Protein AF-A0A660QIY8-F1 (afdb_monomer_lite)

Foldseek 3Di:
DDPVVVVVVVVVVVVVVVVVVVLVVVPPDPCCVPVVVVPDDPVNVVVVVVVVD

Sequence (53 aa):
MTLIDYLVIAGFMVWMLVIGWIFSRRVKSSSDMFAAGGQSPWWVSGLS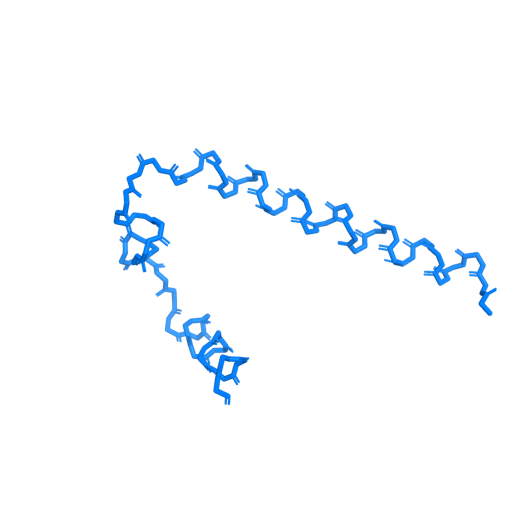GFMTI

Secondary structure (DSSP, 8-state):
--HHHHHHHHHHHHHHHHHHHHHHTT--SHHHHHHGGG---HHHHHHHHHHH-

pLDDT: mean 86.36, std 8.82, range [67.44, 97.75]

Radius of gyration: 15.09 Å; chains: 1; bounding box: 28×19×39 Å

Structure (mmCIF, N/CA/C/O backbone):
data_AF-A0A660QIY8-F1
#
_entry.id   AF-A0A660QIY8-F1
#
loop_
_atom_site.group_PDB
_atom_site.id
_atom_site.type_symbol
_atom_site.label_atom_id
_atom_site.label_alt_id
_atom_site.label_comp_id
_atom_site.label_asym_id
_atom_site.label_entity_id
_atom_site.label_seq_id
_atom_site.pdbx_PDB_ins_code
_atom_site.Cartn_x
_atom_site.Cartn_y
_atom_site.Cartn_z
_atom_site.occupancy
_atom_site.B_iso_or_equiv
_atom_site.auth_seq_id
_atom_site.auth_comp_id
_atom_site.auth_asym_id
_atom_site.auth_atom_id
_atom_site.pdbx_PDB_model_num
ATOM 1 N N . MET A 1 1 ? 15.961 1.334 -20.848 1.00 68.81 1 MET A N 1
ATOM 2 C CA . MET A 1 1 ? 14.600 1.547 -20.329 1.00 68.81 1 MET A CA 1
ATOM 3 C C . MET A 1 1 ? 13.668 1.588 -21.519 1.00 68.81 1 MET A C 1
ATOM 5 O O . MET A 1 1 ? 13.791 2.467 -22.361 1.00 68.81 1 MET A O 1
ATOM 9 N N . THR A 1 2 ? 12.850 0.561 -21.656 1.00 95.19 2 THR A N 1
ATOM 10 C CA . THR A 1 2 ? 11.880 0.354 -22.726 1.00 95.19 2 THR A CA 1
ATOM 11 C C . THR A 1 2 ? 10.523 0.934 -22.322 1.00 95.19 2 THR A C 1
ATOM 13 O O . THR A 1 2 ? 10.271 1.186 -21.145 1.00 95.19 2 THR A O 1
ATOM 16 N N . LEU A 1 3 ? 9.617 1.121 -23.285 1.00 95.25 3 LEU A N 1
ATOM 17 C CA . LEU A 1 3 ? 8.228 1.521 -23.009 1.00 95.25 3 LEU A CA 1
ATOM 18 C C . LEU A 1 3 ? 7.540 0.574 -22.005 1.00 95.25 3 LEU A C 1
ATOM 20 O O . LEU A 1 3 ? 6.731 1.012 -21.190 1.00 95.25 3 LEU A O 1
ATOM 24 N N . ILE A 1 4 ? 7.897 -0.711 -22.040 1.00 96.56 4 ILE A N 1
ATOM 25 C CA . ILE A 1 4 ? 7.368 -1.734 -21.135 1.00 96.56 4 ILE A CA 1
ATOM 26 C C . ILE A 1 4 ? 7.778 -1.438 -19.688 1.00 96.56 4 ILE A C 1
ATOM 28 O O . ILE A 1 4 ? 6.933 -1.517 -18.802 1.00 96.56 4 ILE A O 1
ATOM 32 N N . ASP A 1 5 ? 9.022 -1.015 -19.450 1.00 95.62 5 ASP A N 1
ATOM 33 C CA . ASP A 1 5 ? 9.504 -0.685 -18.102 1.00 95.62 5 ASP A CA 1
ATOM 34 C C . ASP A 1 5 ? 8.675 0.451 -17.478 1.00 95.62 5 ASP A C 1
ATOM 36 O O . ASP A 1 5 ? 8.248 0.368 -16.326 1.00 95.62 5 ASP A O 1
ATOM 40 N N . TYR A 1 6 ? 8.366 1.489 -18.261 1.00 96.00 6 TYR A N 1
ATOM 41 C CA . TYR A 1 6 ? 7.524 2.598 -17.805 1.00 96.00 6 TYR A CA 1
ATOM 42 C C . TYR A 1 6 ? 6.078 2.1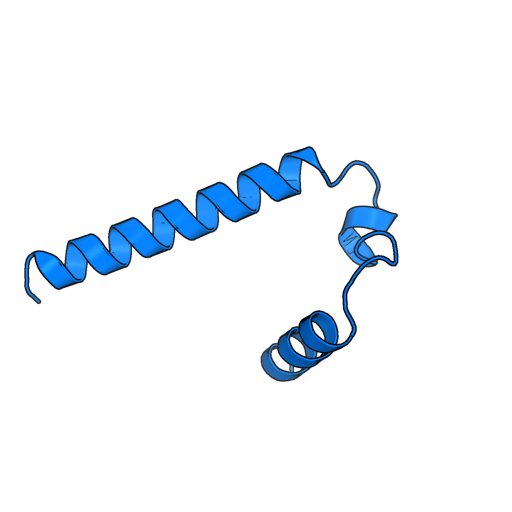74 -17.533 1.00 96.00 6 TYR A C 1
ATOM 44 O O . TYR A 1 6 ? 5.487 2.629 -16.555 1.00 96.00 6 TYR A O 1
ATOM 52 N N . LEU A 1 7 ? 5.511 1.286 -18.356 1.00 97.25 7 LEU A N 1
ATOM 53 C CA . LEU A 1 7 ? 4.168 0.743 -18.130 1.00 97.25 7 LEU A CA 1
ATOM 54 C C . LEU A 1 7 ? 4.099 -0.097 -16.852 1.00 97.25 7 LEU A C 1
ATOM 56 O O . LEU A 1 7 ? 3.122 0.010 -16.113 1.00 97.25 7 LEU A O 1
ATOM 60 N N . VAL A 1 8 ? 5.135 -0.888 -16.561 1.00 96.81 8 VAL A N 1
ATOM 61 C CA . VAL A 1 8 ? 5.217 -1.678 -15.323 1.00 96.81 8 VAL A CA 1
ATOM 62 C C . VAL A 1 8 ? 5.251 -0.759 -14.102 1.00 96.81 8 VAL A C 1
ATOM 64 O O . VAL A 1 8 ? 4.487 -0.968 -13.160 1.00 96.81 8 VAL A O 1
ATOM 67 N N . ILE A 1 9 ? 6.071 0.296 -14.132 1.00 96.81 9 ILE A N 1
ATOM 68 C CA . ILE A 1 9 ? 6.158 1.272 -13.035 1.00 96.81 9 ILE A CA 1
ATOM 69 C C . ILE A 1 9 ? 4.825 2.008 -12.850 1.00 96.81 9 ILE A C 1
ATOM 71 O O . ILE A 1 9 ? 4.322 2.108 -11.730 1.00 96.81 9 ILE A O 1
ATOM 75 N N . ALA A 1 10 ? 4.228 2.494 -13.941 1.00 97.19 10 ALA A N 1
ATOM 76 C CA . ALA A 1 10 ? 2.942 3.182 -13.894 1.00 97.19 10 ALA A CA 1
ATOM 77 C C . ALA A 1 10 ? 1.836 2.264 -13.350 1.00 97.19 10 ALA A C 1
ATOM 79 O O . ALA A 1 10 ? 1.070 2.671 -12.477 1.00 97.19 10 ALA A O 1
ATOM 80 N N . GLY A 1 11 ? 1.796 1.008 -13.804 1.00 97.69 11 GLY A N 1
ATOM 81 C CA . GLY A 1 11 ? 0.870 -0.006 -13.307 1.00 97.69 11 GLY A CA 1
ATOM 82 C C . GLY A 1 11 ? 1.043 -0.265 -11.812 1.00 97.69 11 GLY A C 1
ATOM 83 O O . GLY A 1 11 ? 0.058 -0.276 -11.076 1.00 97.69 11 GLY A O 1
ATOM 84 N N . PHE A 1 12 ? 2.285 -0.390 -11.339 1.00 97.00 12 PHE A N 1
ATOM 85 C CA . PHE A 1 12 ? 2.585 -0.568 -9.920 1.00 97.00 12 PHE A CA 1
ATOM 86 C C . PHE A 1 12 ? 2.114 0.622 -9.070 1.00 97.00 12 PHE A C 1
ATOM 88 O O . PHE A 1 12 ? 1.458 0.426 -8.046 1.00 97.00 12 PHE A O 1
ATOM 95 N N . MET A 1 13 ? 2.374 1.860 -9.508 1.00 97.31 13 MET A N 1
ATOM 96 C CA . MET A 1 13 ? 1.912 3.061 -8.800 1.00 97.31 13 MET A CA 1
ATOM 97 C C . MET A 1 13 ? 0.386 3.135 -8.726 1.00 97.31 13 MET A C 1
ATOM 99 O O . MET A 1 13 ? -0.166 3.366 -7.649 1.00 97.31 13 MET A O 1
ATOM 103 N N . VAL A 1 14 ? -0.303 2.907 -9.847 1.00 97.75 14 VAL A N 1
ATOM 104 C CA . VAL A 1 14 ? -1.773 2.886 -9.880 1.00 97.75 14 VAL A CA 1
ATOM 105 C C . VAL A 1 14 ? -2.307 1.808 -8.940 1.00 97.75 14 VAL A C 1
ATOM 107 O O . VAL A 1 14 ? -3.232 2.069 -8.173 1.00 97.75 14 VAL A O 1
ATOM 110 N N . TRP A 1 15 ? -1.698 0.623 -8.939 1.00 97.00 15 TRP A N 1
ATOM 111 C CA . TRP A 1 15 ? -2.112 -0.477 -8.075 1.00 97.00 15 TRP A CA 1
ATOM 112 C C . TRP A 1 15 ? -1.980 -0.139 -6.586 1.00 97.00 15 TRP A C 1
ATOM 114 O O . TRP A 1 15 ? -2.921 -0.358 -5.821 1.00 97.00 15 TRP A O 1
ATOM 124 N N . MET A 1 16 ? -0.864 0.473 -6.176 1.00 96.00 16 MET A N 1
ATOM 125 C CA . MET A 1 16 ? -0.683 0.938 -4.796 1.00 96.00 16 MET A CA 1
ATOM 126 C C . MET A 1 16 ? -1.748 1.963 -4.385 1.00 96.00 16 MET A C 1
ATOM 128 O O . MET A 1 16 ? -2.308 1.864 -3.292 1.00 96.00 16 MET A O 1
ATOM 132 N N . LEU A 1 17 ? -2.071 2.919 -5.263 1.00 95.94 17 LEU A N 1
ATOM 133 C CA . LEU A 1 17 ? -3.097 3.931 -4.996 1.00 95.94 17 LEU A CA 1
ATOM 134 C C . LEU A 1 17 ? -4.493 3.314 -4.857 1.00 95.94 17 LEU A C 1
ATOM 136 O O . LEU A 1 17 ? -5.241 3.686 -3.953 1.00 95.94 17 LEU A O 1
ATOM 140 N N . VAL A 1 18 ? -4.835 2.347 -5.711 1.00 96.62 18 VAL A N 1
ATOM 141 C CA . VAL A 1 18 ? -6.115 1.627 -5.645 1.00 96.62 18 VAL A CA 1
ATOM 142 C C . VAL A 1 18 ? -6.250 0.885 -4.318 1.00 96.62 18 VAL A C 1
ATOM 144 O O . VAL A 1 18 ? -7.280 1.007 -3.654 1.00 96.62 18 VAL A O 1
ATOM 147 N N . ILE A 1 19 ? -5.207 0.166 -3.894 1.00 93.50 19 ILE A N 1
ATOM 148 C CA . ILE A 1 19 ? -5.194 -0.536 -2.605 1.00 93.50 19 ILE A CA 1
ATOM 149 C C . ILE A 1 19 ? -5.385 0.465 -1.461 1.00 93.50 19 ILE A C 1
ATOM 151 O O . ILE A 1 19 ? -6.296 0.297 -0.647 1.00 93.50 19 ILE A O 1
ATOM 155 N N . GLY A 1 20 ? -4.593 1.541 -1.430 1.00 90.75 20 GLY A N 1
ATOM 156 C CA . GLY A 1 20 ? -4.700 2.582 -0.406 1.00 90.75 20 GLY A CA 1
ATOM 157 C C . GLY A 1 20 ? -6.096 3.206 -0.334 1.00 90.75 20 GLY A C 1
ATOM 158 O O . GLY A 1 20 ? -6.650 3.365 0.752 1.00 90.75 20 GLY A O 1
ATOM 159 N N . TRP A 1 21 ? -6.718 3.483 -1.481 1.00 93.38 21 TRP A N 1
ATOM 160 C CA . TRP A 1 21 ? -8.069 4.041 -1.546 1.00 93.38 21 TRP A CA 1
ATOM 161 C C . TRP A 1 21 ? -9.148 3.074 -1.042 1.00 93.38 21 TRP A C 1
ATOM 163 O O . TRP A 1 21 ? -10.058 3.479 -0.313 1.00 93.38 21 TRP A O 1
ATOM 173 N N . ILE A 1 22 ? -9.040 1.785 -1.378 1.00 91.00 22 ILE A N 1
ATOM 174 C CA . ILE A 1 22 ? -9.950 0.748 -0.874 1.00 91.00 22 ILE A CA 1
ATOM 175 C C . ILE A 1 22 ? -9.859 0.656 0.654 1.00 91.00 22 ILE A C 1
ATOM 177 O O . ILE A 1 22 ? -10.892 0.634 1.327 1.00 91.00 22 ILE A O 1
ATOM 181 N N . PHE A 1 23 ? -8.646 0.618 1.210 1.00 86.56 23 PHE A N 1
ATOM 182 C CA . PHE A 1 23 ? -8.447 0.537 2.659 1.00 86.56 23 PHE A CA 1
ATOM 183 C C . PHE A 1 23 ? -8.837 1.832 3.376 1.00 86.56 23 PHE A C 1
ATOM 185 O O . PHE A 1 23 ? -9.460 1.762 4.432 1.00 86.56 23 PHE A O 1
ATOM 192 N N . SER A 1 24 ? -8.606 3.000 2.774 1.00 85.69 24 SER A N 1
ATOM 193 C CA . SER A 1 24 ? -9.056 4.293 3.307 1.00 85.69 24 SER A CA 1
ATOM 194 C C . SER A 1 24 ? -10.571 4.338 3.539 1.00 85.69 24 SER A C 1
ATOM 196 O O . SER A 1 24 ? -11.028 4.921 4.516 1.00 85.69 24 SER A O 1
ATOM 198 N N . ARG A 1 25 ? -11.364 3.662 2.698 1.00 85.00 25 ARG A N 1
ATOM 199 C CA . ARG A 1 25 ? -12.821 3.542 2.889 1.00 85.00 25 ARG A CA 1
ATOM 200 C C . ARG A 1 25 ? -13.227 2.561 3.996 1.00 85.00 25 ARG A C 1
ATOM 202 O O . ARG A 1 25 ? -14.368 2.608 4.456 1.00 85.00 25 ARG A O 1
ATOM 209 N N . ARG A 1 26 ? -12.335 1.645 4.382 1.00 81.94 26 ARG A N 1
ATOM 210 C CA . ARG A 1 26 ? -12.584 0.606 5.395 1.00 81.94 26 ARG A CA 1
ATOM 211 C C . ARG A 1 26 ? -12.106 1.003 6.789 1.00 81.94 26 ARG A C 1
ATOM 213 O O . ARG A 1 26 ? -12.721 0.574 7.756 1.00 81.94 26 ARG A O 1
ATOM 220 N N . VAL A 1 27 ? -11.064 1.824 6.892 1.00 82.44 27 VAL A N 1
ATOM 221 C CA . VAL A 1 27 ? -10.547 2.336 8.168 1.00 82.44 27 VAL A CA 1
ATOM 222 C C . VAL A 1 27 ? -11.478 3.437 8.678 1.00 82.44 27 VAL A C 1
ATOM 224 O O . VAL A 1 27 ? -11.486 4.541 8.138 1.00 82.44 27 VAL A O 1
ATOM 227 N N . LYS A 1 28 ? -12.291 3.138 9.699 1.00 80.50 28 LYS A N 1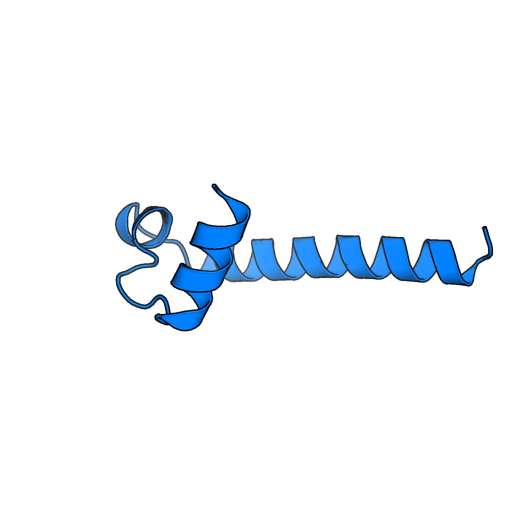
ATOM 228 C CA . LYS A 1 28 ? -13.227 4.107 10.306 1.00 80.50 28 LYS A CA 1
ATOM 229 C C . LYS A 1 28 ? -12.862 4.478 11.742 1.00 80.50 28 LYS A C 1
ATOM 231 O O . LYS A 1 28 ? -13.300 5.518 12.223 1.00 80.50 28 LYS A O 1
ATOM 236 N N . SER A 1 29 ? -12.071 3.645 12.416 1.00 81.31 29 SER A N 1
ATOM 237 C CA . SER A 1 29 ? -11.631 3.838 13.799 1.00 81.31 29 SER A CA 1
ATOM 238 C C . SER A 1 29 ? -10.109 3.766 13.922 1.00 81.31 29 SER A C 1
ATOM 240 O O . SER A 1 29 ? -9.438 3.092 13.140 1.00 81.31 29 SER A O 1
ATOM 242 N N . SER A 1 30 ? -9.556 4.389 14.965 1.00 74.62 30 SER A N 1
ATOM 243 C CA . SER A 1 30 ? -8.141 4.251 15.332 1.00 74.62 30 SER A CA 1
ATOM 244 C C . SER A 1 30 ? -7.748 2.786 15.566 1.00 74.62 30 SER A C 1
ATOM 246 O O . SER A 1 30 ? -6.627 2.394 15.260 1.00 74.62 30 SER A O 1
ATOM 248 N N . SER A 1 31 ? -8.672 1.944 16.045 1.00 73.50 31 SER A N 1
ATOM 249 C CA . SER A 1 31 ? -8.423 0.502 16.192 1.00 73.50 31 SER A CA 1
ATOM 250 C C . SER A 1 31 ? -8.235 -0.202 14.839 1.00 73.50 31 SER A C 1
ATOM 252 O O . SER A 1 31 ? -7.368 -1.066 14.714 1.00 73.50 31 SER A O 1
ATOM 254 N N . ASP A 1 32 ? -8.962 0.215 13.800 1.00 77.12 32 ASP A N 1
ATOM 255 C CA . ASP A 1 32 ? -8.788 -0.314 12.441 1.00 77.12 32 ASP A CA 1
ATOM 256 C C . ASP A 1 32 ? -7.449 0.126 11.843 1.00 77.12 32 ASP A C 1
ATOM 258 O O . ASP A 1 32 ? -6.811 -0.632 11.119 1.00 77.12 32 ASP A O 1
ATOM 262 N N . MET A 1 33 ? -7.009 1.343 12.174 1.00 78.94 33 MET A N 1
ATOM 263 C CA . MET A 1 33 ? -5.754 1.906 11.683 1.00 78.94 33 MET A CA 1
ATOM 264 C C . MET A 1 33 ? -4.523 1.257 12.330 1.00 78.94 33 MET A C 1
ATOM 266 O O . MET A 1 33 ? -3.561 0.962 11.628 1.00 78.94 33 MET A O 1
ATOM 270 N N . PHE A 1 34 ? -4.543 1.028 13.649 1.00 75.19 34 PHE A N 1
ATOM 271 C CA . PHE A 1 34 ? -3.370 0.546 14.394 1.00 75.19 34 PHE A CA 1
ATOM 272 C C . PHE A 1 34 ? -3.359 -0.964 14.644 1.00 75.19 34 PHE A C 1
ATOM 274 O O . PHE A 1 34 ? -2.290 -1.562 14.692 1.00 75.19 34 PHE A O 1
ATOM 281 N N . ALA A 1 35 ? -4.526 -1.591 14.799 1.00 75.25 35 ALA A N 1
ATOM 282 C CA . ALA A 1 35 ? -4.636 -3.024 15.077 1.00 75.25 35 ALA A CA 1
ATOM 283 C C . ALA A 1 35 ? -5.216 -3.819 13.897 1.00 75.25 35 ALA A C 1
ATOM 285 O O . ALA A 1 35 ? -5.542 -4.995 14.066 1.00 75.25 35 ALA A O 1
ATOM 286 N N . ALA A 1 36 ? -5.413 -3.191 12.728 1.00 77.75 36 ALA A N 1
ATOM 287 C CA . ALA A 1 36 ? -6.165 -3.771 11.608 1.00 77.75 36 ALA A CA 1
ATOM 288 C C . ALA A 1 36 ? -7.547 -4.317 12.040 1.00 77.75 36 ALA A C 1
ATOM 290 O O . ALA A 1 36 ? -8.039 -5.303 11.488 1.00 77.75 36 ALA A O 1
ATOM 291 N N . GLY A 1 37 ? -8.137 -3.736 13.097 1.00 71.44 37 GLY A N 1
ATOM 292 C CA . GLY A 1 37 ? -9.393 -4.194 13.697 1.00 71.44 37 GLY A CA 1
ATOM 293 C C . GLY A 1 37 ? -9.327 -5.604 14.302 1.00 71.44 37 GLY A C 1
ATOM 294 O O . GLY A 1 37 ? -10.355 -6.264 14.423 1.00 71.44 37 GLY A O 1
ATOM 295 N N . GLY A 1 38 ? -8.129 -6.110 14.623 1.00 74.00 38 GLY A N 1
ATOM 296 C CA . GLY A 1 38 ? -7.915 -7.482 15.094 1.00 74.00 38 GLY A CA 1
ATOM 297 C C . GLY A 1 38 ? -8.077 -8.556 14.011 1.00 74.00 38 GLY A C 1
ATOM 298 O O . GLY A 1 38 ? -8.092 -9.739 14.333 1.00 74.00 38 GLY A O 1
ATOM 299 N N . GLN A 1 39 ? -8.199 -8.165 12.735 1.00 72.75 39 GLN A N 1
ATOM 300 C CA . GLN A 1 39 ? -8.487 -9.074 11.616 1.00 72.75 39 GLN A CA 1
ATOM 301 C C . GLN A 1 39 ? -7.291 -9.334 10.692 1.00 72.75 39 GLN A C 1
ATOM 303 O O . GLN A 1 39 ? -7.450 -9.912 9.617 1.00 72.75 39 GLN A O 1
ATOM 308 N N . SER A 1 40 ? -6.087 -8.918 11.087 1.00 78.94 40 SER A N 1
ATOM 309 C CA . SER A 1 40 ? -4.876 -9.218 10.323 1.00 78.94 40 SER A CA 1
ATOM 310 C C . SER A 1 40 ? -4.590 -10.727 10.324 1.00 78.94 40 SER A C 1
ATOM 312 O O . SER A 1 40 ? -4.411 -11.304 11.401 1.00 78.94 40 SER A O 1
ATOM 314 N N . PRO A 1 41 ? -4.495 -11.394 9.157 1.00 83.44 41 PRO A N 1
ATOM 315 C CA . PRO A 1 41 ? -4.024 -12.770 9.100 1.00 83.44 41 PRO A CA 1
ATOM 316 C C . PRO A 1 41 ? -2.579 -12.874 9.606 1.00 83.44 41 PRO A C 1
ATOM 318 O O . PRO A 1 41 ? -1.728 -12.053 9.260 1.00 83.44 41 PRO A O 1
ATOM 321 N N . TRP A 1 42 ? -2.275 -13.928 10.366 1.00 83.38 42 TRP A N 1
ATOM 322 C CA . TRP A 1 42 ? -0.961 -14.129 10.995 1.00 83.38 42 TRP A CA 1
ATOM 323 C C . TRP A 1 42 ? 0.218 -14.084 10.005 1.00 83.38 42 TRP A C 1
ATOM 325 O O . TRP A 1 42 ? 1.288 -13.583 10.341 1.00 83.38 42 TRP A O 1
ATOM 335 N N . TRP A 1 43 ? 0.021 -14.545 8.766 1.00 84.88 43 TRP A N 1
ATOM 336 C CA . TRP A 1 43 ? 1.043 -14.522 7.716 1.00 84.88 43 TRP A CA 1
ATOM 337 C C . TRP A 1 43 ? 1.293 -13.111 7.159 1.00 84.88 43 TRP A C 1
ATOM 339 O O . TRP A 1 43 ? 2.439 -12.768 6.878 1.00 84.88 43 TRP A O 1
ATOM 349 N N . VAL A 1 44 ? 0.260 -12.263 7.059 1.00 84.50 44 VAL A N 1
ATOM 350 C CA . VAL A 1 44 ? 0.406 -10.852 6.647 1.00 84.50 44 VAL A CA 1
ATOM 351 C C . VAL A 1 44 ? 1.177 -10.085 7.715 1.00 84.50 44 VAL A C 1
ATOM 353 O O . VAL A 1 44 ? 2.127 -9.370 7.402 1.00 84.50 44 VAL A O 1
ATOM 356 N N . SER A 1 45 ? 0.811 -10.283 8.985 1.00 84.38 45 SER A N 1
ATOM 357 C CA . SER A 1 45 ? 1.5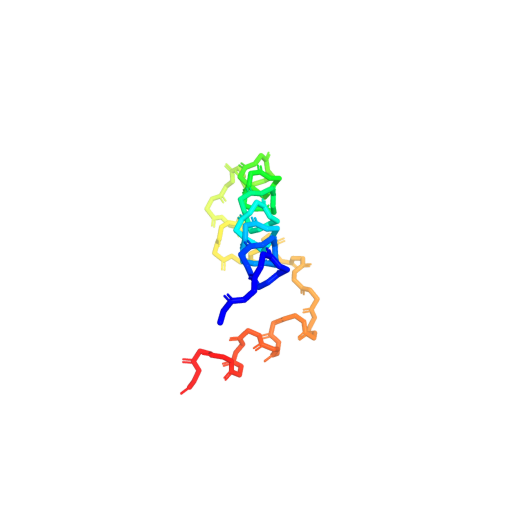29 -9.699 10.120 1.00 84.38 45 SER A CA 1
ATOM 358 C C . SER A 1 45 ? 2.992 -10.148 10.173 1.00 84.38 45 SER A C 1
ATOM 360 O O . SER A 1 45 ? 3.866 -9.319 10.413 1.00 84.38 45 SER A O 1
ATOM 362 N N . GLY A 1 46 ? 3.276 -11.428 9.902 1.00 84.06 46 GLY A N 1
ATOM 363 C CA . GLY A 1 46 ? 4.643 -11.958 9.852 1.00 84.06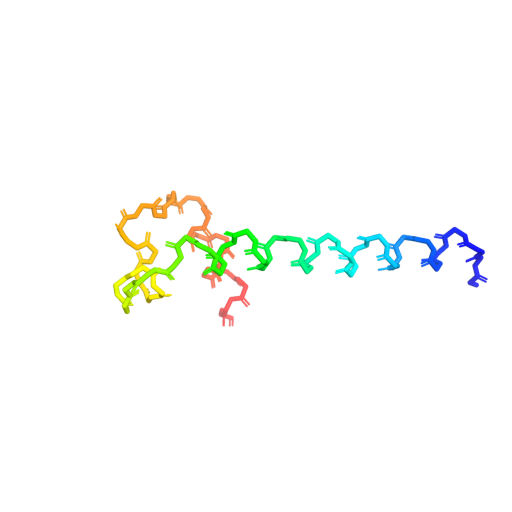 46 GLY A CA 1
ATOM 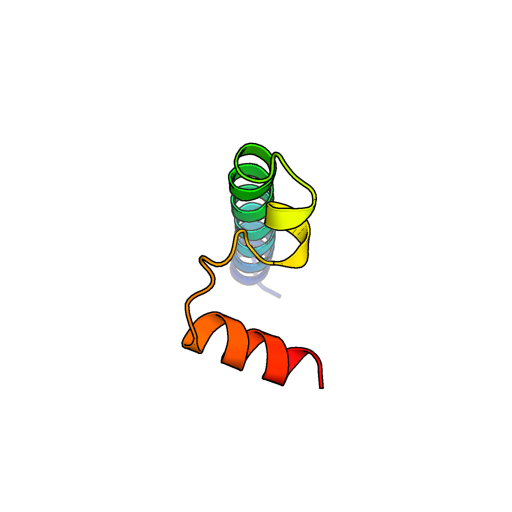364 C C . GLY A 1 46 ? 5.497 -11.334 8.743 1.00 84.06 46 GLY A C 1
ATOM 365 O O . GLY A 1 46 ? 6.622 -10.910 9.001 1.00 84.06 46 GLY A O 1
ATOM 366 N N . LEU A 1 47 ? 4.950 -11.209 7.528 1.00 86.19 47 LEU A N 1
ATOM 367 C CA . LEU A 1 47 ? 5.635 -10.561 6.401 1.00 86.19 47 LEU A CA 1
ATOM 368 C C . LEU A 1 47 ? 5.884 -9.067 6.655 1.00 86.19 47 LEU A C 1
ATOM 370 O O . LEU A 1 47 ? 6.966 -8.566 6.357 1.00 86.19 47 LEU A O 1
ATOM 374 N N . SER A 1 48 ? 4.912 -8.361 7.241 1.00 84.00 48 SER A N 1
ATOM 375 C CA . SER A 1 48 ? 5.067 -6.945 7.596 1.00 84.00 48 SER A CA 1
ATOM 376 C C . SER A 1 48 ? 6.122 -6.740 8.684 1.00 84.00 48 SER A C 1
ATOM 378 O O . SER A 1 48 ? 6.893 -5.786 8.607 1.00 84.00 48 SER A O 1
ATOM 380 N N . GLY A 1 49 ? 6.180 -7.631 9.680 1.00 82.69 49 GLY A N 1
ATOM 381 C CA . GLY A 1 49 ? 7.210 -7.606 10.719 1.00 82.69 49 GLY A CA 1
ATOM 382 C C . GLY A 1 49 ? 8.608 -7.783 10.134 1.00 82.69 49 GLY A C 1
ATOM 383 O O . GLY A 1 49 ? 9.491 -6.992 10.442 1.00 82.69 49 GLY A O 1
ATOM 384 N N . PHE A 1 50 ? 8.781 -8.744 9.221 1.00 86.94 50 PHE A N 1
ATOM 385 C CA . PHE A 1 50 ? 10.047 -8.967 8.517 1.00 86.94 50 PHE A CA 1
ATOM 386 C C . PHE A 1 50 ? 10.523 -7.753 7.706 1.00 86.94 50 PHE A C 1
ATOM 388 O O . PHE A 1 50 ? 11.717 -7.502 7.650 1.00 86.94 50 PHE A O 1
ATOM 395 N N . MET A 1 51 ? 9.615 -6.994 7.085 1.00 86.56 51 MET A N 1
ATOM 396 C CA . MET A 1 51 ? 9.987 -5.769 6.359 1.00 86.56 51 MET A CA 1
ATOM 397 C C . MET A 1 51 ? 10.321 -4.584 7.274 1.00 86.56 51 MET A C 1
ATOM 399 O O . MET A 1 51 ? 10.909 -3.614 6.805 1.00 86.56 51 MET A O 1
ATOM 403 N N . THR A 1 52 ? 9.866 -4.615 8.529 1.00 86.12 52 THR A N 1
ATOM 404 C CA . THR A 1 52 ? 10.009 -3.491 9.468 1.00 86.12 52 THR A CA 1
ATOM 405 C C . THR A 1 52 ? 11.293 -3.584 10.296 1.00 86.12 52 THR A C 1
ATOM 407 O O . THR A 1 52 ? 11.810 -2.546 10.708 1.00 86.12 52 THR A O 1
ATOM 410 N N . ILE A 1 53 ? 11.772 -4.804 10.570 1.00 67.44 53 ILE A N 1
ATOM 411 C CA . ILE A 1 53 ? 13.063 -5.063 11.235 1.00 67.44 53 ILE A CA 1
ATOM 412 C C . ILE A 1 53 ? 14.245 -4.804 10.298 1.00 67.44 53 ILE A C 1
ATOM 414 O O . ILE A 1 53 ? 15.306 -4.418 10.835 1.00 67.44 53 ILE A O 1
#